Protein AF-A0A450UY22-F1 (afdb_monomer)

pLDDT: mean 81.93, std 13.6, range [36.94, 96.62]

Structure (mmCIF, N/CA/C/O backbone):
data_AF-A0A450UY22-F1
#
_entry.id   AF-A0A450UY22-F1
#
loop_
_atom_site.group_PDB
_atom_site.id
_atom_site.type_symbol
_atom_site.label_atom_id
_atom_site.label_alt_id
_atom_site.label_comp_id
_atom_site.label_asym_id
_atom_site.label_entity_id
_atom_site.label_seq_id
_atom_site.pdbx_PDB_ins_code
_atom_site.Cartn_x
_atom_site.Cartn_y
_atom_site.Cartn_z
_atom_site.occupancy
_atom_site.B_iso_or_equiv
_atom_site.auth_seq_id
_atom_site.auth_comp_id
_atom_site.auth_asym_id
_atom_site.auth_atom_id
_atom_site.pdbx_PDB_model_num
ATOM 1 N N . MET A 1 1 ? 10.543 -25.089 -15.764 1.00 45.22 1 MET A N 1
ATOM 2 C CA . MET A 1 1 ? 10.021 -23.917 -15.035 1.00 45.22 1 MET A CA 1
ATOM 3 C C . MET A 1 1 ? 9.652 -22.880 -16.084 1.00 45.22 1 MET A C 1
ATOM 5 O O . MET A 1 1 ? 10.453 -22.018 -16.406 1.00 45.22 1 MET A O 1
ATOM 9 N N . GLU A 1 2 ? 8.494 -23.050 -16.715 1.00 66.81 2 GLU A N 1
ATOM 10 C CA . GLU A 1 2 ? 7.933 -22.065 -17.647 1.00 66.81 2 GLU A CA 1
ATOM 11 C C . GLU A 1 2 ? 7.025 -21.157 -16.824 1.00 66.81 2 GLU A C 1
ATOM 13 O O . GLU A 1 2 ? 6.085 -21.649 -16.204 1.00 66.81 2 GLU A O 1
ATOM 18 N N . GLY A 1 3 ? 7.328 -19.864 -16.722 1.00 56.09 3 GLY A N 1
ATOM 19 C CA . GLY A 1 3 ? 6.522 -19.019 -15.834 1.00 56.09 3 GLY A CA 1
ATOM 20 C C . GLY A 1 3 ? 6.699 -17.514 -15.938 1.00 56.09 3 GLY A C 1
ATOM 21 O O . GLY A 1 3 ? 6.100 -16.795 -15.147 1.00 56.09 3 GLY A O 1
ATOM 22 N N . GLY A 1 4 ? 7.480 -17.014 -16.890 1.00 69.12 4 GLY A N 1
ATOM 23 C CA . GLY A 1 4 ? 7.609 -15.580 -17.114 1.00 69.12 4 GLY A CA 1
ATOM 24 C C . GLY A 1 4 ? 7.663 -15.305 -18.601 1.00 69.12 4 GLY A C 1
ATOM 25 O O . GLY A 1 4 ? 8.620 -15.700 -19.257 1.00 69.12 4 GLY A O 1
ATOM 26 N N . HIS A 1 5 ? 6.628 -14.657 -19.131 1.00 81.75 5 HIS A N 1
ATOM 27 C CA . HIS A 1 5 ? 6.741 -13.976 -20.414 1.00 81.75 5 HIS A CA 1
ATOM 28 C C . HIS A 1 5 ? 7.269 -12.564 -20.153 1.00 81.75 5 HIS A C 1
ATOM 30 O O . HIS A 1 5 ? 6.939 -11.969 -19.120 1.00 81.75 5 HIS A O 1
ATOM 36 N N . ASP A 1 6 ? 8.024 -12.000 -21.096 1.00 88.25 6 ASP A N 1
ATOM 37 C CA . ASP A 1 6 ? 8.426 -10.600 -21.000 1.00 88.25 6 ASP A CA 1
ATOM 38 C C . ASP A 1 6 ? 7.184 -9.716 -20.873 1.00 88.25 6 ASP A C 1
ATOM 40 O O . ASP A 1 6 ? 6.207 -9.826 -21.627 1.00 88.25 6 ASP A O 1
ATOM 44 N N . VAL A 1 7 ? 7.190 -8.862 -19.855 1.00 89.12 7 VAL A N 1
ATOM 45 C CA . VAL A 1 7 ? 6.126 -7.894 -19.621 1.00 89.12 7 VAL A CA 1
ATOM 46 C C . VAL A 1 7 ? 6.610 -6.556 -20.167 1.00 89.12 7 VAL A C 1
ATOM 48 O O . VAL A 1 7 ? 7.629 -6.052 -19.696 1.00 89.12 7 VAL A O 1
ATOM 51 N N . PRO A 1 8 ? 5.886 -5.935 -21.115 1.00 95.25 8 PRO A N 1
ATOM 52 C CA . PRO A 1 8 ? 6.246 -4.610 -21.596 1.00 95.25 8 PRO A CA 1
ATOM 53 C C . PRO A 1 8 ? 6.365 -3.609 -20.441 1.00 95.25 8 PRO A C 1
ATOM 55 O O . PRO A 1 8 ? 5.469 -3.542 -19.594 1.00 95.25 8 PRO A O 1
ATOM 58 N N . ILE A 1 9 ? 7.420 -2.787 -20.451 1.00 95.00 9 ILE A N 1
ATOM 59 C CA . ILE A 1 9 ? 7.675 -1.752 -19.432 1.00 95.00 9 ILE A CA 1
ATOM 60 C C . ILE A 1 9 ? 6.427 -0.895 -19.143 1.00 95.00 9 ILE A C 1
ATOM 62 O O . ILE A 1 9 ? 6.083 -0.749 -17.968 1.00 95.00 9 ILE A O 1
ATOM 66 N N . PRO A 1 10 ? 5.665 -0.405 -20.149 1.00 96.62 10 PRO A N 1
ATOM 67 C CA . PRO A 1 10 ? 4.466 0.390 -19.881 1.00 96.62 10 PRO A CA 1
ATOM 68 C C . PRO A 1 10 ? 3.427 -0.344 -19.025 1.00 96.62 10 PRO A C 1
ATOM 70 O O . PRO A 1 10 ? 2.794 0.263 -18.169 1.00 96.62 10 PRO A O 1
ATOM 73 N N . LYS A 1 11 ? 3.288 -1.664 -19.201 1.00 94.81 11 LYS A N 1
ATOM 74 C CA . LYS A 1 11 ? 2.345 -2.498 -18.443 1.00 94.81 11 LYS A CA 1
ATOM 75 C C . LYS A 1 11 ? 2.784 -2.686 -16.990 1.00 94.81 11 LYS A C 1
ATOM 77 O O . LYS A 1 11 ? 1.933 -2.860 -16.121 1.00 94.81 11 LYS A O 1
ATOM 82 N N . ILE A 1 12 ? 4.091 -2.672 -16.720 1.00 93.69 12 ILE A N 1
ATOM 83 C CA . ILE A 1 12 ? 4.638 -2.718 -15.356 1.00 93.69 12 ILE A CA 1
ATOM 84 C C . ILE A 1 12 ? 4.309 -1.409 -14.630 1.00 93.69 12 ILE A C 1
ATOM 86 O O . ILE A 1 12 ? 3.712 -1.448 -13.557 1.00 93.69 12 ILE A O 1
ATOM 90 N N . ILE A 1 13 ? 4.614 -0.267 -15.255 1.00 94.31 13 ILE A N 1
ATOM 91 C CA . ILE A 1 13 ? 4.356 1.072 -14.697 1.00 94.31 13 ILE A CA 1
ATOM 92 C C . ILE A 1 13 ? 2.860 1.259 -14.407 1.00 94.31 13 ILE A C 1
ATOM 94 O O . ILE A 1 13 ? 2.460 1.645 -13.314 1.00 94.31 13 ILE A O 1
ATOM 98 N N . ASP A 1 14 ? 2.011 0.914 -15.367 1.00 95.81 14 ASP A N 1
ATOM 99 C CA . ASP A 1 14 ? 0.558 1.025 -15.253 1.00 95.81 14 ASP A CA 1
ATOM 100 C C . ASP A 1 14 ? -0.030 0.111 -14.152 1.00 95.81 14 ASP A C 1
ATOM 102 O O . ASP A 1 14 ? -0.936 0.498 -13.410 1.00 95.81 14 ASP A O 1
ATOM 106 N N . ARG A 1 15 ? 0.519 -1.096 -13.957 1.00 93.25 15 ARG A N 1
ATOM 107 C CA . ARG A 1 15 ? 0.140 -1.967 -12.829 1.00 93.25 15 ARG A CA 1
ATOM 108 C C . ARG A 1 15 ? 0.563 -1.413 -11.477 1.00 93.25 15 ARG A C 1
ATOM 110 O O . ARG A 1 15 ? -0.185 -1.622 -10.523 1.00 93.25 15 ARG A O 1
ATOM 117 N N . TYR A 1 16 ? 1.707 -0.740 -11.391 1.00 91.00 16 TYR A N 1
ATOM 118 C CA . TYR A 1 16 ? 2.164 -0.124 -10.149 1.00 91.00 16 TYR A CA 1
ATOM 119 C C . TYR A 1 16 ? 1.126 0.885 -9.650 1.00 91.00 16 TYR A C 1
ATOM 121 O O . TYR A 1 16 ? 0.526 0.672 -8.598 1.00 91.00 16 TYR A O 1
ATOM 129 N N . TYR A 1 17 ? 0.800 1.897 -10.458 1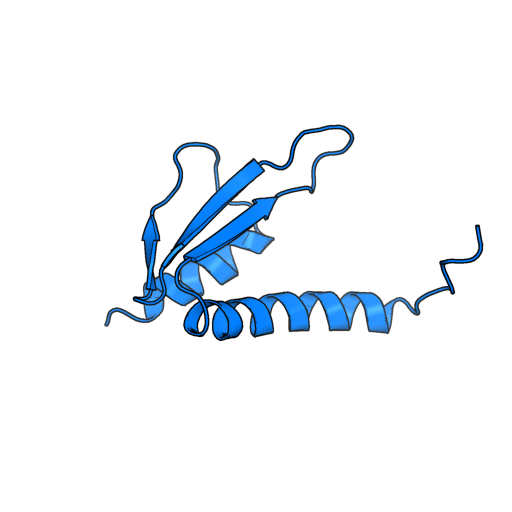.00 90.12 17 TYR A N 1
ATOM 130 C CA . TYR A 1 17 ? -0.150 2.937 -10.054 1.00 90.12 17 TYR A CA 1
ATOM 131 C C . TYR A 1 17 ? -1.547 2.384 -9.758 1.00 90.12 17 TYR A C 1
ATOM 133 O O . TYR A 1 17 ? -2.130 2.711 -8.727 1.00 90.12 17 TYR A O 1
ATOM 141 N N . ARG A 1 18 ? -2.066 1.475 -10.597 1.00 92.38 18 ARG A N 1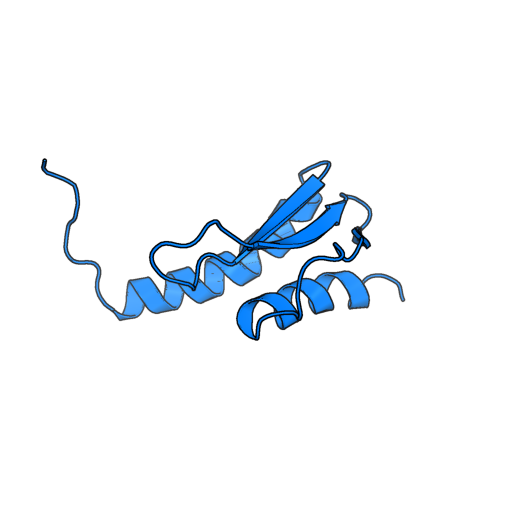
ATOM 142 C CA . ARG A 1 18 ? -3.371 0.852 -10.325 1.00 92.38 18 ARG A CA 1
ATOM 143 C C . ARG A 1 18 ? -3.400 0.059 -9.026 1.00 92.38 18 ARG A C 1
ATOM 145 O O . ARG A 1 18 ? -4.427 0.059 -8.359 1.00 92.38 18 ARG A O 1
ATOM 152 N N . SER A 1 19 ? -2.318 -0.634 -8.676 1.00 89.94 19 SER A N 1
ATOM 153 C CA . SER A 1 19 ? -2.267 -1.413 -7.433 1.00 89.94 19 SER A CA 1
ATOM 154 C C . SER A 1 19 ? -2.351 -0.505 -6.208 1.00 89.94 19 SER A C 1
ATOM 156 O O . SER A 1 19 ? -3.109 -0.813 -5.292 1.00 89.94 19 SER A O 1
ATOM 158 N N . ILE A 1 20 ? -1.656 0.638 -6.236 1.00 87.25 20 ILE A N 1
ATOM 159 C CA . ILE A 1 20 ? -1.700 1.660 -5.181 1.00 87.25 20 ILE A CA 1
ATOM 160 C C . ILE A 1 20 ? -3.111 2.250 -5.038 1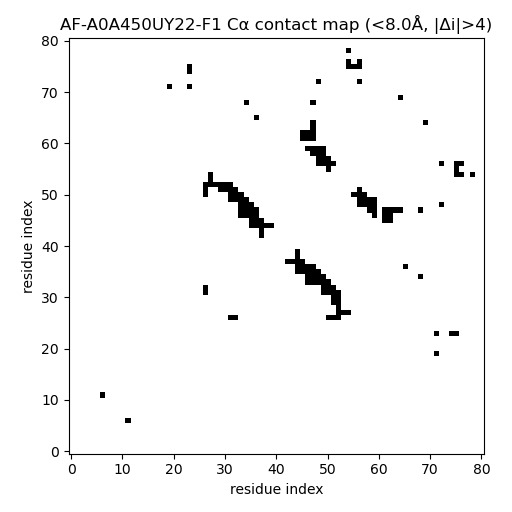.00 87.25 20 ILE A C 1
ATOM 162 O O . ILE A 1 20 ? -3.628 2.366 -3.932 1.00 87.25 20 ILE A O 1
ATOM 166 N N . THR A 1 21 ? -3.788 2.574 -6.143 1.00 87.38 21 THR A N 1
ATOM 167 C CA . THR A 1 21 ? -5.171 3.080 -6.080 1.00 87.38 21 THR A CA 1
ATOM 168 C C . THR A 1 21 ? -6.147 2.011 -5.581 1.00 87.38 21 THR A C 1
ATOM 170 O O . THR A 1 21 ? -6.956 2.261 -4.689 1.00 87.38 21 THR A O 1
ATOM 173 N N . ASN A 1 22 ? -6.063 0.796 -6.126 1.00 91.00 22 ASN A N 1
ATOM 174 C CA . ASN A 1 22 ? -7.003 -0.278 -5.813 1.00 91.00 22 ASN A CA 1
ATOM 175 C C . ASN A 1 22 ? -6.858 -0.793 -4.375 1.00 91.00 22 ASN A C 1
ATOM 177 O O . ASN A 1 22 ? -7.853 -1.225 -3.794 1.00 91.00 22 ASN A O 1
ATOM 181 N N . CYS A 1 23 ? -5.658 -0.769 -3.780 1.00 88.50 23 CYS A N 1
ATOM 182 C CA . CYS A 1 23 ? -5.474 -1.271 -2.416 1.00 88.50 23 CYS A CA 1
ATOM 183 C C . CYS A 1 23 ? -6.198 -0.412 -1.371 1.00 88.50 23 CYS A C 1
ATOM 185 O O . CYS A 1 23 ? -6.701 -0.945 -0.376 1.00 88.50 23 CYS A O 1
ATOM 187 N N . THR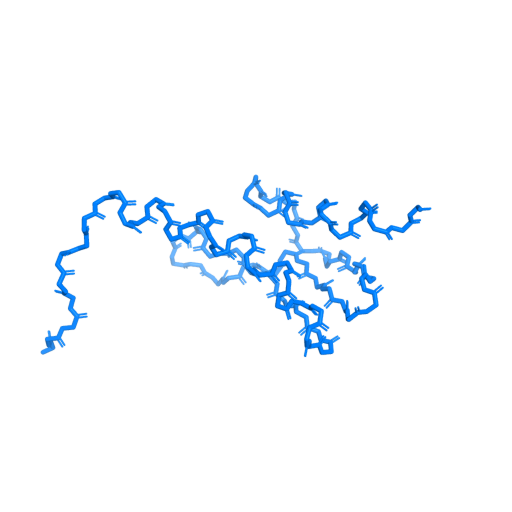 A 1 24 ? -6.308 0.896 -1.611 1.00 86.06 24 THR A N 1
ATOM 188 C CA . THR A 1 24 ? -7.064 1.804 -0.743 1.00 86.06 24 THR A CA 1
ATOM 189 C C . THR A 1 24 ? -8.547 1.438 -0.721 1.00 86.06 24 THR A C 1
ATOM 191 O O . THR A 1 24 ? -9.132 1.306 0.353 1.00 86.06 24 THR A O 1
ATOM 194 N N . GLU A 1 25 ? -9.140 1.159 -1.884 1.00 87.88 25 GLU A N 1
ATOM 195 C CA . GLU A 1 25 ? -10.535 0.712 -1.979 1.00 87.88 25 GLU A CA 1
ATOM 196 C C . GLU A 1 25 ? -10.738 -0.697 -1.411 1.00 87.88 25 GLU A C 1
ATOM 198 O O . GLU A 1 25 ? -11.673 -0.933 -0.646 1.00 87.88 25 GLU A O 1
ATOM 203 N N . ALA A 1 26 ? -9.824 -1.627 -1.698 1.00 90.00 26 ALA A N 1
ATOM 204 C CA . ALA A 1 26 ? -9.885 -2.993 -1.179 1.00 90.00 26 ALA A CA 1
ATOM 205 C C . ALA A 1 26 ? -9.866 -3.047 0.359 1.00 90.00 26 ALA A C 1
ATOM 207 O O . ALA A 1 26 ? -10.481 -3.930 0.956 1.00 90.00 26 ALA A O 1
ATOM 208 N N . THR A 1 27 ? -9.216 -2.080 1.014 1.00 88.62 27 THR 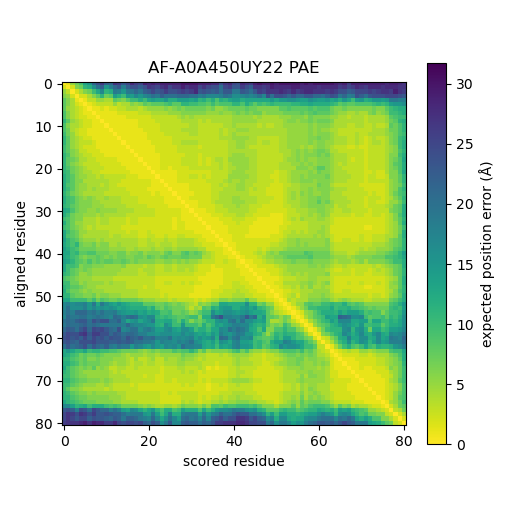A N 1
ATOM 209 C CA . THR A 1 27 ? -9.160 -1.985 2.481 1.00 88.62 27 THR A CA 1
ATOM 210 C C . THR A 1 27 ? -10.549 -1.812 3.108 1.00 88.62 27 THR A C 1
ATOM 212 O O . THR A 1 27 ? -10.793 -2.315 4.202 1.00 88.62 27 THR A O 1
ATOM 215 N N . ARG A 1 28 ? -11.499 -1.188 2.397 1.00 84.19 28 ARG A N 1
ATOM 216 C CA . ARG A 1 28 ? -12.894 -1.024 2.851 1.00 84.19 28 ARG A CA 1
ATOM 217 C C . ARG A 1 28 ? -13.682 -2.339 2.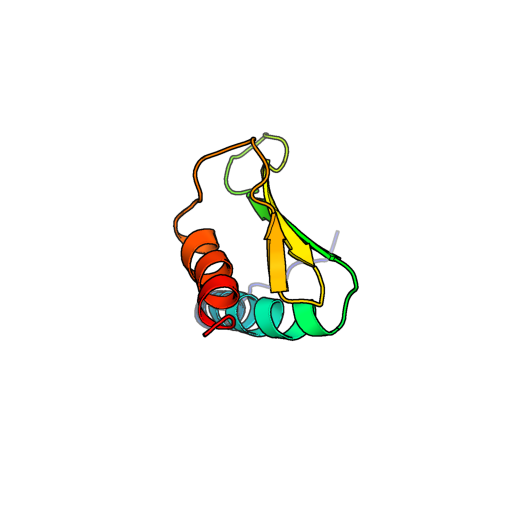876 1.00 84.19 28 ARG A C 1
ATOM 219 O O . ARG A 1 28 ? -14.747 -2.400 3.479 1.00 84.19 28 ARG A O 1
ATOM 226 N N . LEU A 1 29 ? -13.182 -3.380 2.211 1.00 90.12 29 LEU A N 1
ATOM 227 C CA . LEU A 1 29 ? -13.852 -4.678 2.071 1.00 90.12 29 LEU A CA 1
ATOM 228 C C . LEU A 1 29 ? -13.369 -5.716 3.092 1.00 90.12 29 LEU A C 1
ATOM 230 O O . LEU A 1 29 ? -13.884 -6.831 3.129 1.00 90.12 29 LEU A O 1
ATOM 234 N N . VAL A 1 30 ? -12.364 -5.379 3.901 1.00 88.88 30 VAL A N 1
ATOM 235 C CA . VAL A 1 30 ? -11.713 -6.307 4.830 1.00 88.88 30 VAL A CA 1
ATOM 236 C C . VAL A 1 30 ? -11.685 -5.734 6.233 1.00 88.88 30 VAL A C 1
ATOM 238 O O . VAL A 1 30 ? -11.593 -4.524 6.411 1.00 88.88 30 VAL A O 1
ATOM 241 N N . ASN A 1 31 ? -11.691 -6.608 7.244 1.00 88.00 31 ASN A N 1
ATOM 242 C CA . ASN A 1 31 ? -11.590 -6.193 8.647 1.00 88.00 31 ASN A CA 1
ATOM 243 C C . ASN A 1 31 ? -10.258 -5.478 8.952 1.00 88.00 31 ASN A C 1
ATOM 245 O O . ASN A 1 31 ? -10.196 -4.565 9.775 1.00 88.00 31 ASN A O 1
ATOM 249 N N . ARG A 1 32 ? -9.167 -5.937 8.318 1.00 88.94 32 ARG A N 1
ATOM 250 C CA . ARG A 1 32 ? -7.805 -5.414 8.491 1.00 88.94 32 ARG A CA 1
ATOM 251 C C . ARG A 1 32 ? -7.005 -5.561 7.198 1.00 88.94 32 ARG A C 1
ATOM 253 O O . ARG A 1 32 ? -7.039 -6.626 6.587 1.00 88.94 32 ARG A O 1
ATOM 260 N N . ALA A 1 33 ? -6.233 -4.537 6.856 1.00 91.56 33 ALA A N 1
ATOM 261 C CA . ALA A 1 33 ? -5.218 -4.552 5.809 1.00 91.56 33 ALA A CA 1
ATOM 262 C C . ALA A 1 33 ? -3.835 -4.266 6.417 1.00 91.56 33 ALA A C 1
ATOM 264 O O . ALA A 1 33 ? -3.708 -3.432 7.318 1.00 91.56 33 ALA A O 1
ATOM 265 N N . TYR A 1 34 ? -2.809 -4.962 5.927 1.00 91.00 34 TYR A N 1
ATOM 266 C CA . TYR A 1 34 ? -1.421 -4.840 6.377 1.00 91.00 34 TYR A CA 1
ATOM 267 C C . TYR A 1 34 ? -0.538 -4.477 5.187 1.00 91.00 34 TYR A C 1
ATOM 269 O O . TYR A 1 34 ? -0.613 -5.131 4.148 1.00 91.00 34 TYR A O 1
ATOM 277 N N . PHE A 1 35 ? 0.296 -3.453 5.350 1.00 90.19 35 PHE A N 1
ATOM 278 C CA . PHE A 1 35 ? 1.175 -2.947 4.300 1.00 90.19 35 PHE A CA 1
ATOM 279 C C . PHE A 1 35 ? 2.624 -3.232 4.673 1.00 90.19 35 PHE A C 1
ATOM 281 O O . PHE A 1 35 ? 3.105 -2.748 5.698 1.00 90.19 35 PHE A O 1
ATOM 288 N N . TYR A 1 36 ? 3.301 -4.022 3.844 1.00 90.88 36 TYR A N 1
ATOM 289 C CA . TYR A 1 36 ? 4.690 -4.420 4.045 1.00 90.88 36 TYR A CA 1
ATOM 290 C C . TYR A 1 36 ? 5.584 -3.792 2.981 1.00 90.88 36 TYR A C 1
ATOM 292 O O . TYR A 1 36 ? 5.219 -3.782 1.807 1.00 90.88 36 TYR A O 1
ATOM 300 N N . ASP A 1 37 ? 6.753 -3.309 3.388 1.00 89.69 37 ASP A N 1
ATOM 301 C CA . ASP A 1 37 ? 7.826 -2.921 2.482 1.00 89.69 37 ASP A CA 1
ATOM 302 C C . ASP A 1 37 ? 8.802 -4.082 2.301 1.00 89.69 37 ASP A C 1
ATOM 304 O O . ASP A 1 37 ? 9.376 -4.588 3.263 1.00 89.69 37 ASP A O 1
ATOM 308 N N . ASN A 1 38 ? 8.976 -4.506 1.056 1.00 91.31 38 ASN A N 1
ATOM 309 C CA . ASN A 1 38 ? 9.905 -5.553 0.644 1.00 91.31 38 ASN A CA 1
ATOM 310 C C . ASN A 1 38 ? 10.974 -5.011 -0.320 1.00 91.31 38 ASN A C 1
ATOM 312 O O . ASN A 1 38 ? 11.515 -5.759 -1.130 1.00 91.31 38 ASN A O 1
ATOM 316 N N . SER A 1 39 ? 11.249 -3.704 -0.262 1.00 87.88 39 SER A N 1
ATOM 317 C CA . SER A 1 39 ? 12.200 -3.039 -1.160 1.00 87.88 39 SER A CA 1
ATOM 318 C C . SER A 1 39 ? 13.663 -3.421 -0.891 1.00 87.88 39 SER A C 1
ATOM 320 O O . SER A 1 39 ? 14.506 -3.266 -1.773 1.00 87.88 39 SER A O 1
ATOM 322 N N . ALA A 1 40 ? 13.983 -3.905 0.314 1.00 89.50 40 ALA A N 1
ATOM 323 C CA . ALA A 1 40 ? 15.328 -4.342 0.673 1.00 89.50 40 ALA A CA 1
ATOM 324 C C . ALA A 1 40 ? 15.608 -5.774 0.161 1.00 89.50 40 ALA A C 1
ATOM 326 O O . ALA A 1 40 ? 14.806 -6.674 0.420 1.00 89.50 40 ALA A O 1
ATOM 327 N N . PRO A 1 41 ? 16.734 -6.012 -0.540 1.00 92.12 41 PRO A N 1
ATOM 328 C CA . PRO A 1 41 ? 17.122 -7.352 -0.965 1.00 92.12 41 PRO A CA 1
ATOM 329 C C . PRO A 1 41 ? 17.532 -8.207 0.238 1.00 92.12 41 PRO A C 1
ATOM 331 O O . PRO A 1 41 ? 18.123 -7.697 1.189 1.00 92.12 41 PRO A O 1
ATOM 334 N N . ASP A 1 42 ? 17.235 -9.506 0.170 1.00 92.38 42 ASP A N 1
ATOM 335 C CA . ASP A 1 42 ? 17.627 -10.518 1.164 1.00 92.38 42 ASP A CA 1
ATOM 336 C C . ASP A 1 42 ? 17.247 -10.177 2.620 1.00 92.38 42 ASP A C 1
ATOM 338 O O . ASP A 1 42 ? 17.885 -10.634 3.569 1.00 92.38 42 ASP A O 1
ATOM 342 N N . ALA A 1 43 ? 16.193 -9.378 2.800 1.00 90.12 43 ALA A N 1
ATOM 343 C CA . ALA A 1 43 ? 15.682 -8.959 4.096 1.00 90.12 43 ALA A CA 1
ATOM 344 C C . ALA A 1 43 ? 14.215 -9.367 4.272 1.00 90.12 43 ALA A C 1
ATOM 346 O O . ALA A 1 43 ? 13.453 -9.463 3.305 1.00 90.12 43 ALA A O 1
ATOM 347 N N . ASP A 1 44 ? 13.812 -9.568 5.527 1.00 91.56 44 ASP A N 1
ATOM 348 C CA . ASP A 1 44 ? 12.409 -9.798 5.853 1.00 91.56 44 ASP A CA 1
ATOM 349 C C . ASP A 1 44 ? 11.571 -8.541 5.551 1.00 91.56 44 ASP A C 1
ATOM 351 O O . ASP A 1 44 ? 12.006 -7.424 5.858 1.00 91.56 44 ASP A O 1
ATOM 355 N N . PRO A 1 45 ? 10.353 -8.689 4.992 1.00 91.12 45 PRO A N 1
ATOM 356 C CA . PRO A 1 45 ? 9.473 -7.558 4.741 1.00 91.12 45 PRO A CA 1
ATOM 357 C C . PRO A 1 45 ? 9.145 -6.789 6.022 1.00 91.12 45 PRO A C 1
ATOM 359 O O . PRO A 1 45 ? 8.723 -7.357 7.033 1.00 91.12 45 PRO A O 1
ATOM 362 N N . LEU A 1 46 ? 9.265 -5.469 5.957 1.00 88.56 46 LEU A N 1
ATOM 363 C CA . LEU A 1 46 ? 9.021 -4.581 7.085 1.00 88.56 46 LEU A CA 1
ATOM 364 C C . LEU A 1 46 ? 7.545 -4.179 7.130 1.00 88.56 46 LEU A C 1
ATOM 366 O O . LEU A 1 46 ? 7.003 -3.667 6.155 1.00 88.56 46 LEU A O 1
ATOM 370 N N . LEU A 1 47 ? 6.874 -4.381 8.267 1.00 88.88 47 LEU A N 1
ATOM 371 C CA . LEU A 1 47 ? 5.485 -3.947 8.443 1.00 88.88 47 LEU A CA 1
ATOM 372 C C . LEU A 1 47 ? 5.419 -2.424 8.640 1.00 88.88 47 LEU A C 1
ATOM 374 O O . LEU A 1 47 ? 5.732 -1.924 9.722 1.00 88.88 47 LEU A O 1
ATOM 378 N N . MET A 1 48 ? 4.950 -1.701 7.622 1.00 87.88 48 MET A N 1
ATOM 379 C CA . MET A 1 48 ? 4.835 -0.239 7.643 1.00 87.88 48 MET A CA 1
ATOM 380 C C . MET A 1 48 ? 3.668 0.216 8.526 1.00 87.88 48 MET A C 1
ATOM 382 O O . MET A 1 48 ? 3.845 0.963 9.489 1.00 87.88 48 MET A O 1
ATOM 386 N N . PHE A 1 49 ? 2.452 -0.239 8.217 1.00 88.06 49 PHE A N 1
ATOM 387 C CA . PHE A 1 49 ? 1.244 0.120 8.962 1.00 88.06 49 PHE A CA 1
ATOM 388 C C . PHE A 1 49 ? 0.108 -0.880 8.750 1.00 88.06 49 PHE A C 1
ATOM 390 O O . PHE A 1 49 ? 0.106 -1.699 7.826 1.00 88.06 49 PHE A O 1
ATOM 397 N N . ARG A 1 50 ? -0.896 -0.776 9.625 1.00 89.06 50 ARG A N 1
ATOM 398 C CA . ARG A 1 50 ? -2.152 -1.522 9.546 1.00 89.06 50 ARG A CA 1
ATOM 399 C C . ARG A 1 50 ? -3.333 -0.561 9.503 1.00 89.06 50 ARG A C 1
ATOM 401 O O . ARG A 1 50 ? -3.3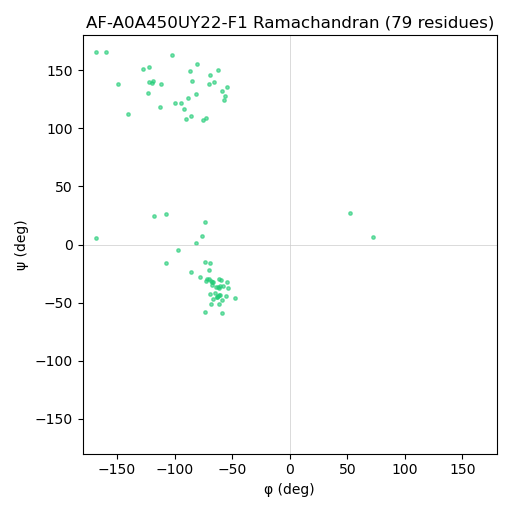88 0.394 10.280 1.00 89.06 50 ARG A O 1
ATOM 408 N N . VAL A 1 51 ? -4.311 -0.889 8.669 1.00 89.12 51 VAL A N 1
ATOM 409 C CA . VAL A 1 51 ? -5.583 -0.169 8.549 1.00 89.12 51 VAL A CA 1
ATOM 410 C C . VAL A 1 51 ? -6.728 -1.118 8.885 1.00 89.12 51 VAL A C 1
ATOM 412 O O . VAL A 1 51 ? -6.686 -2.293 8.519 1.00 89.12 51 VAL A O 1
ATOM 415 N N . THR A 1 52 ? -7.721 -0.643 9.624 1.00 84.00 52 THR A N 1
ATOM 416 C CA . THR A 1 52 ? -8.972 -1.368 9.895 1.00 84.00 52 THR A CA 1
ATOM 417 C C . THR A 1 52 ? -10.104 -0.829 9.010 1.00 84.00 52 THR A C 1
ATOM 419 O O . THR A 1 52 ? -9.964 0.243 8.425 1.00 84.00 52 THR A O 1
ATOM 422 N N . THR A 1 53 ? -11.212 -1.566 8.861 1.00 74.06 53 THR A N 1
ATOM 423 C CA . THR A 1 53 ? -12.335 -1.195 7.960 1.00 74.06 53 THR A CA 1
ATOM 424 C C . THR A 1 53 ? -12.895 0.204 8.215 1.00 74.06 53 THR A C 1
ATOM 426 O O . THR A 1 53 ? -13.332 0.886 7.295 1.00 74.06 53 THR A O 1
ATOM 429 N N . ASP A 1 54 ? -12.862 0.637 9.468 1.00 71.06 54 ASP A N 1
ATOM 430 C CA . ASP A 1 54 ? -13.256 1.950 9.976 1.00 71.06 54 ASP A CA 1
ATOM 43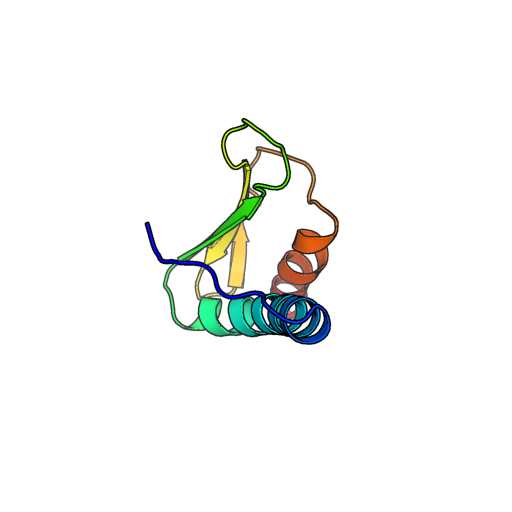1 C C . ASP A 1 54 ? -12.226 3.059 9.681 1.00 71.06 54 ASP A C 1
ATOM 433 O O . ASP A 1 54 ? -12.360 4.179 10.163 1.00 71.06 54 ASP A O 1
ATOM 437 N N . GLY A 1 55 ? -11.187 2.776 8.888 1.00 65.56 55 GLY A N 1
ATOM 438 C CA . GLY A 1 55 ? -10.168 3.750 8.491 1.00 65.56 55 GLY A CA 1
ATOM 439 C C . GLY A 1 55 ? -9.209 4.135 9.620 1.00 65.56 55 GLY A C 1
ATOM 440 O O . GLY A 1 55 ? -8.367 5.017 9.444 1.00 65.56 55 GLY A O 1
ATOM 441 N N . VAL A 1 56 ? -9.294 3.476 10.781 1.00 67.62 56 VAL A N 1
ATOM 442 C CA . VAL A 1 56 ? -8.405 3.742 11.912 1.00 67.62 56 VAL A CA 1
ATOM 443 C C . VAL A 1 56 ? -7.019 3.191 11.594 1.00 67.62 56 VAL A C 1
ATOM 445 O O . VAL A 1 56 ? -6.768 1.983 11.555 1.00 67.62 56 VAL A O 1
ATOM 448 N N . VAL A 1 57 ? -6.088 4.113 11.366 1.00 67.94 57 VAL A N 1
ATOM 449 C CA . VAL A 1 57 ? -4.691 3.783 11.106 1.00 67.94 57 VAL A CA 1
ATOM 450 C C . VAL A 1 57 ? -3.955 3.640 12.432 1.00 67.94 57 VAL A C 1
ATOM 452 O O . VAL A 1 57 ? -3.699 4.623 13.128 1.00 67.94 57 VAL A O 1
ATOM 455 N N . ALA A 1 58 ? -3.564 2.415 12.770 1.00 64.81 58 ALA A N 1
ATOM 456 C CA . ALA A 1 58 ? -2.587 2.191 13.826 1.00 64.81 58 ALA A CA 1
ATOM 457 C C . ALA A 1 58 ? -1.200 2.186 13.176 1.00 64.81 58 ALA A C 1
ATOM 459 O O . ALA A 1 58 ? -0.853 1.236 12.469 1.00 64.81 58 ALA A O 1
ATOM 460 N N . LYS A 1 59 ? -0.407 3.246 13.402 1.00 60.81 59 LYS A N 1
ATOM 461 C CA . LYS A 1 59 ? 1.027 3.201 13.087 1.00 60.81 59 LYS A CA 1
ATOM 462 C C . LYS A 1 59 ? 1.633 2.033 13.856 1.00 60.81 59 LYS A C 1
ATOM 464 O O . LYS A 1 59 ? 1.485 1.954 15.075 1.00 60.81 59 LYS A O 1
ATOM 469 N N . THR A 1 60 ? 2.286 1.124 13.151 1.00 56.12 60 THR A N 1
ATOM 470 C CA . THR A 1 60 ? 3.120 0.109 13.785 1.00 56.12 60 THR A CA 1
ATOM 471 C C . THR A 1 60 ? 4.509 0.692 14.028 1.00 56.12 60 THR A C 1
ATOM 473 O O . THR A 1 60 ? 5.020 1.466 13.228 1.00 56.12 60 THR A O 1
ATOM 476 N N . PHE A 1 61 ? 5.086 0.363 15.181 1.00 54.03 61 PHE A N 1
ATOM 477 C CA . PHE A 1 61 ? 6.252 1.009 15.795 1.00 54.03 61 PHE A CA 1
ATOM 478 C C . PHE A 1 61 ? 7.606 0.698 15.118 1.00 54.03 61 PHE A C 1
ATOM 480 O O . PHE A 1 61 ? 8.641 0.843 15.763 1.00 54.03 61 PHE A O 1
ATOM 487 N N . TYR A 1 62 ? 7.622 0.227 13.866 1.00 56.00 62 TYR A N 1
ATOM 488 C CA . TYR A 1 62 ? 8.775 -0.509 13.329 1.00 56.00 62 TYR A CA 1
ATOM 489 C C . TYR A 1 62 ? 9.638 0.237 12.299 1.00 56.00 62 TYR A C 1
ATOM 491 O O . TYR A 1 62 ? 10.779 -0.177 12.112 1.00 56.00 62 TYR A O 1
ATOM 499 N N . SER A 1 63 ? 9.187 1.339 11.684 1.00 59.84 63 SER A N 1
ATOM 500 C CA . SER A 1 63 ? 10.030 2.120 10.758 1.00 59.84 63 SER A CA 1
ATOM 501 C C . SER A 1 63 ? 9.440 3.488 10.388 1.00 59.84 63 SER A C 1
ATOM 503 O O . SER A 1 63 ? 8.251 3.750 10.588 1.00 59.84 63 SER A O 1
ATOM 505 N N . GLU A 1 64 ? 10.274 4.358 9.811 1.00 79.75 64 GLU A N 1
ATOM 506 C CA . GLU A 1 64 ? 9.802 5.501 9.022 1.00 79.75 64 GLU A CA 1
ATOM 507 C C . GLU A 1 64 ? 9.013 5.005 7.797 1.00 79.75 64 GLU A C 1
ATOM 509 O O . GLU A 1 64 ? 9.245 3.897 7.304 1.00 79.75 64 GLU A O 1
ATOM 514 N N . LEU A 1 65 ? 8.043 5.800 7.335 1.00 83.75 65 LEU A N 1
ATOM 515 C CA . LEU A 1 65 ? 7.296 5.472 6.122 1.00 83.75 65 LEU A CA 1
ATOM 516 C C . LEU A 1 65 ? 8.213 5.634 4.910 1.00 83.75 65 LEU A C 1
ATOM 518 O O . LEU A 1 65 ? 8.951 6.608 4.805 1.00 83.75 65 LEU A O 1
ATOM 522 N N . THR A 1 66 ? 8.136 4.696 3.974 1.00 86.12 66 THR A N 1
ATOM 523 C CA . THR A 1 66 ? 8.791 4.835 2.672 1.00 86.12 66 THR A CA 1
ATOM 524 C C . THR A 1 66 ? 7.956 5.719 1.742 1.00 86.12 66 THR A C 1
ATOM 526 O O . THR A 1 66 ? 6.725 5.734 1.877 1.00 86.12 66 THR A O 1
ATOM 529 N N . PRO A 1 67 ? 8.563 6.380 0.734 1.00 85.62 67 PRO A N 1
ATOM 530 C CA . PRO A 1 67 ? 7.848 7.304 -0.151 1.00 85.62 67 PRO A CA 1
ATOM 531 C C . PRO A 1 67 ? 6.605 6.709 -0.828 1.00 85.62 67 PRO A C 1
ATOM 533 O O . PRO A 1 67 ? 5.588 7.383 -0.956 1.00 85.62 67 PRO A O 1
ATOM 536 N N . TRP A 1 68 ? 6.649 5.431 -1.226 1.00 85.31 68 TRP A N 1
ATOM 537 C CA . TRP A 1 68 ? 5.501 4.762 -1.853 1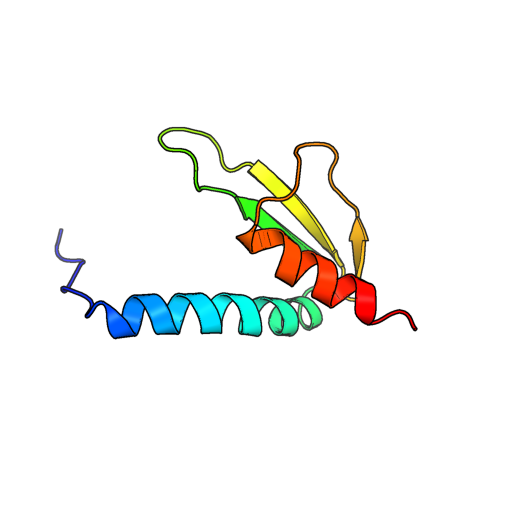.00 85.31 68 TRP A CA 1
ATOM 538 C C . TRP A 1 68 ? 4.333 4.563 -0.875 1.00 85.31 68 TRP A C 1
ATOM 540 O O . TRP A 1 68 ? 3.166 4.578 -1.266 1.00 85.31 68 TRP A O 1
ATOM 550 N N . SER A 1 69 ? 4.649 4.367 0.405 1.00 87.12 69 SER A N 1
ATOM 551 C CA . SER A 1 69 ? 3.687 4.024 1.450 1.00 87.12 69 SER A CA 1
ATOM 552 C C . SER A 1 69 ? 3.024 5.264 2.061 1.00 87.12 69 SER A C 1
ATOM 554 O O . SER A 1 69 ? 1.903 5.181 2.568 1.00 87.12 69 SER A O 1
ATOM 556 N N . GLU A 1 70 ? 3.677 6.428 1.967 1.00 86.81 70 GLU A N 1
ATOM 557 C CA . GLU A 1 70 ? 3.172 7.704 2.482 1.00 86.81 70 GLU A CA 1
ATOM 558 C C . GLU A 1 70 ? 1.855 8.123 1.830 1.00 86.81 70 GLU A C 1
ATOM 560 O O . GLU A 1 70 ? 0.935 8.563 2.523 1.00 86.81 70 GLU A O 1
ATOM 565 N N . GLU A 1 71 ? 1.737 7.983 0.509 1.00 84.81 71 GLU A N 1
ATOM 566 C CA . GLU A 1 71 ? 0.526 8.373 -0.217 1.00 84.81 71 GLU A CA 1
ATOM 567 C C . GLU A 1 71 ? -0.678 7.534 0.231 1.00 84.81 71 GLU A C 1
ATOM 569 O O . GLU A 1 71 ? -1.737 8.078 0.563 1.00 84.81 71 GLU A O 1
ATOM 574 N N . ILE A 1 72 ? -0.480 6.218 0.350 1.00 88.12 72 ILE A N 1
ATOM 575 C CA . ILE A 1 72 ? -1.494 5.288 0.851 1.00 88.12 72 ILE A CA 1
ATOM 576 C C . ILE A 1 72 ? -1.864 5.643 2.292 1.00 88.12 72 ILE A C 1
ATOM 578 O O . ILE A 1 72 ? -3.042 5.826 2.602 1.00 88.12 72 ILE A O 1
ATOM 582 N N . PHE A 1 73 ? -0.874 5.796 3.172 1.00 87.69 73 PHE A N 1
ATOM 583 C CA . PHE A 1 73 ? -1.086 6.143 4.576 1.00 87.69 73 PHE A CA 1
ATOM 584 C C . PHE A 1 73 ? -1.896 7.441 4.731 1.00 87.69 73 PHE A C 1
ATOM 586 O O . PHE A 1 73 ? -2.844 7.515 5.518 1.00 87.69 73 PHE A O 1
ATOM 593 N N . ASN A 1 74 ? -1.558 8.466 3.948 1.00 85.00 74 ASN A N 1
ATOM 594 C CA . ASN A 1 74 ? -2.235 9.758 3.971 1.00 85.00 74 ASN A CA 1
ATOM 595 C C . ASN A 1 74 ? -3.656 9.697 3.397 1.00 85.00 74 ASN A C 1
ATOM 597 O O . ASN A 1 74 ? -4.514 10.457 3.854 1.00 85.00 74 ASN A O 1
ATOM 601 N N . SER A 1 75 ? -3.934 8.797 2.449 1.00 85.06 75 SER A N 1
ATOM 602 C CA . SER A 1 75 ? -5.282 8.611 1.894 1.00 85.06 75 SER A CA 1
ATOM 603 C C . SER A 1 75 ? -6.303 8.200 2.964 1.00 85.06 75 SER A C 1
ATOM 605 O O . SER A 1 75 ? -7.423 8.706 2.969 1.00 85.06 75 SER A O 1
ATOM 607 N N . PHE A 1 76 ? -5.888 7.395 3.947 1.00 81.75 76 PHE A N 1
ATOM 608 C CA . PHE A 1 76 ? -6.744 6.984 5.063 1.00 81.75 76 PHE A CA 1
ATOM 609 C C . PHE A 1 76 ? -6.904 8.066 6.138 1.00 81.75 76 PHE A C 1
ATOM 611 O O . PHE A 1 76 ? -7.937 8.135 6.796 1.00 81.75 76 PHE A O 1
ATOM 618 N N . ARG A 1 77 ? -5.921 8.963 6.305 1.00 72.12 77 ARG A N 1
ATOM 619 C CA . ARG A 1 77 ? -6.013 10.069 7.278 1.00 72.12 77 ARG A CA 1
ATOM 620 C C . ARG A 1 77 ? -6.975 11.179 6.862 1.00 72.12 77 ARG A C 1
ATOM 622 O O . ARG A 1 77 ? -7.553 11.821 7.732 1.00 72.12 77 ARG A O 1
ATOM 629 N N . LYS A 1 78 ? -7.121 11.429 5.558 1.00 62.44 78 LYS A N 1
ATOM 630 C CA . LYS A 1 78 ? -7.969 12.512 5.026 1.00 62.44 78 LYS A CA 1
ATOM 631 C C . LYS A 1 78 ? -9.474 12.222 5.128 1.00 62.44 78 LYS A C 1
ATOM 633 O O . LYS A 1 78 ? -10.261 13.148 4.992 1.00 62.44 78 LYS A O 1
ATOM 638 N N . GLY A 1 79 ? -9.874 10.973 5.379 1.00 54.25 79 GLY A N 1
ATOM 639 C CA . GLY A 1 79 ? -11.281 10.557 5.462 1.00 54.25 79 GLY A CA 1
ATOM 640 C C . GLY A 1 79 ? -11.995 10.833 6.794 1.00 54.25 79 GLY A C 1
ATOM 641 O O . GLY A 1 79 ? -13.159 10.470 6.910 1.00 54.25 79 GLY A O 1
ATOM 642 N N . ASN A 1 80 ? -11.328 11.448 7.781 1.00 45.75 80 ASN A N 1
ATOM 643 C CA . ASN A 1 80 ? -11.861 11.695 9.135 1.00 45.75 80 ASN A CA 1
ATOM 644 C C . ASN A 1 80 ? -12.205 13.179 9.418 1.00 45.75 80 ASN A C 1
ATOM 646 O O . ASN A 1 80 ? -12.177 13.604 10.574 1.00 45.75 80 ASN A O 1
ATOM 650 N N . THR A 1 81 ? -12.513 13.966 8.385 1.00 36.94 81 THR A N 1
ATOM 651 C CA . THR A 1 81 ? -13.037 15.349 8.478 1.00 36.94 81 THR A CA 1
ATOM 652 C C . THR A 1 81 ? -14.349 15.441 7.729 1.00 36.94 81 THR A C 1
ATOM 654 O O . THR A 1 81 ? -15.259 16.119 8.248 1.00 36.94 81 THR A O 1
#

Solvent-accessible surface area (backbone atoms only — not comparable to full-atom values): 5119 Å² total; per-residue (Å²): 138,89,86,77,75,94,71,59,67,71,61,55,57,54,49,50,58,50,49,62,58,48,50,63,60,54,33,64,78,33,76,64,40,78,45,63,48,66,86,56,81,100,53,80,63,42,59,49,38,38,37,33,48,87,47,55,68,50,80,41,98,71,59,83,79,51,81,82,51,45,60,58,57,49,60,46,63,68,74,79,120

Mean predicted aligned error: 6.99 Å

Foldseek 3Di:
DPDDDDDPPVNVVVCLVVVLVVVLVVQLVDQKDWDWQPPDPPDDTWTQWMAGNLLDTDGDPTDDDDPSVVVSNVVSVVPPD

Nearest PDB structures (foldseek):
  7lss-assembly1_H  TM=6.609E-01  e=5.176E+00  Homo sapiens
  3b9k-assembly2_F  TM=6.323E-01  e=6.266E+00  Mus musculus
  6gre-assembly2_B  TM=3.715E-01  e=4.558E+00  Arabidopsis thaliana
  6gre-assembly1_A  TM=3.345E-01  e=3.533E+00  Arabidopsis thaliana

Sequence (81 aa):
MEGGHDVPIPKIIDRYYRSITNCTEATRLVNRAYFYDNSAPDADPLLMFRVTTDGVVAKTFYSELTPWSEEIFNSFRKGNT

Radius of gyration: 14.8 Å; Cα contacts (8 Å, |Δi|>4): 84; chains: 1; bounding box: 32×39×37 Å

Organism: NCBI:txid2126337

Secondary structure (DSSP, 8-state):
----PPPPHHHHHHHHHHHHHHHHHHHTTSSEEEEEE--STTSPPEEEEEEETT--EEE-TT-PPPHHHHHHHHHHHGGG-